Protein AF-A0AAW5BHG3-F1 (afdb_monomer_lite)

Sequence (86 aa):
GKVVFVNGDLDQGKLEVKNETKIDKDKAIELAFKSIEKSRNEVKNLSGEDTIQDAKIVVDEKTNRAVYALDLSYSVPEPAHWLIKV

Radius of gyration: 15.18 Å; chains: 1; bounding box: 40×29×37 Å

Organism: Phocaeicola vulgatus (NCBI:txid821)

Foldseek 3Di:
DDDDDDDDDDDDPPLPQVDDPPADQVRLVVVVCVVVVHDLVQFAAPVRDRQWPDWDWDQDPVVRHTWIWTWGFGPPPHTDTDTDTD

Secondary structure (DSSP, 8-state):
----PPPS----------S---S-HHHHHHHHHHHTT--TTT-B-TTS--SEEEEEEEEETTTTEEEEEEEEEE-BSS-EEEEEE-

Structure (mmCIF, N/CA/C/O backbone):
data_AF-A0AAW5BHG3-F1
#
_entry.id   AF-A0AAW5BHG3-F1
#
loop_
_atom_site.group_PDB
_atom_site.id
_atom_site.type_symbol
_atom_site.label_atom_id
_atom_site.label_alt_id
_atom_site.label_comp_id
_atom_site.label_asym_id
_atom_site.label_entity_id
_atom_site.label_seq_id
_atom_site.pdbx_PDB_ins_code
_atom_site.Cartn_x
_atom_site.Cartn_y
_atom_site.Cartn_z
_atom_site.occupancy
_atom_site.B_iso_or_equiv
_atom_site.auth_seq_id
_atom_site.auth_comp_id
_atom_site.auth_asym_id
_atom_site.auth_atom_id
_atom_site.pdbx_PDB_model_num
ATOM 1 N N . GLY A 1 1 ? -14.452 21.594 11.489 1.00 34.88 1 GLY A N 1
ATOM 2 C CA . GLY A 1 1 ? -14.074 21.005 10.189 1.00 34.88 1 GLY A CA 1
ATOM 3 C C . GLY A 1 1 ? -15.199 20.108 9.725 1.00 34.88 1 GLY A C 1
ATOM 4 O O . GLY A 1 1 ? -15.749 19.401 10.557 1.00 34.88 1 GLY A O 1
ATOM 5 N N . LYS A 1 2 ? -15.611 20.206 8.457 1.00 29.06 2 LYS A N 1
ATOM 6 C CA . LYS A 1 2 ? -16.792 19.519 7.911 1.00 29.06 2 LYS A CA 1
ATOM 7 C C . LYS A 1 2 ? -16.344 18.250 7.185 1.00 29.06 2 LYS A C 1
ATOM 9 O O . LYS A 1 2 ? -15.651 18.344 6.180 1.00 29.06 2 LYS A O 1
ATOM 14 N N . VAL A 1 3 ? -16.727 17.095 7.716 1.00 40.94 3 VAL A N 1
ATOM 15 C CA . VAL A 1 3 ? -16.494 15.779 7.107 1.00 40.94 3 VAL A CA 1
ATOM 16 C C . VAL A 1 3 ? -17.740 15.434 6.290 1.00 40.94 3 VAL A C 1
ATOM 18 O O . VAL A 1 3 ? -18.852 15.561 6.803 1.00 40.94 3 VAL A O 1
ATOM 21 N N . VAL A 1 4 ? -17.579 15.089 5.013 1.00 38.41 4 VAL A N 1
ATOM 22 C CA . VAL A 1 4 ? -18.692 14.782 4.102 1.00 38.41 4 VAL A CA 1
ATOM 23 C C . VAL A 1 4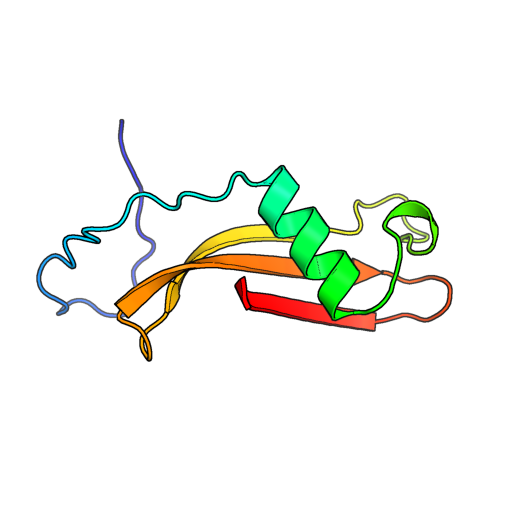 ? -18.752 13.266 3.922 1.00 38.41 4 VAL A C 1
ATOM 25 O O . VAL A 1 4 ? -17.803 12.676 3.417 1.00 38.41 4 VAL A O 1
ATOM 28 N N . PHE A 1 5 ? -19.848 12.647 4.361 1.00 40.62 5 PHE A N 1
ATOM 29 C CA . PHE A 1 5 ? -20.153 11.236 4.122 1.00 40.62 5 PHE A CA 1
ATOM 30 C C . PHE A 1 5 ? -20.979 11.122 2.837 1.00 40.62 5 PHE A C 1
ATOM 32 O O . PHE A 1 5 ? -21.949 11.859 2.655 1.00 40.62 5 PHE A O 1
ATOM 39 N N . VAL A 1 6 ? -20.582 10.226 1.935 1.00 36.62 6 VAL A N 1
ATOM 40 C CA . VAL A 1 6 ? -21.353 9.876 0.735 1.00 36.62 6 VAL A CA 1
ATOM 41 C C . VAL A 1 6 ? -22.297 8.722 1.076 1.00 36.62 6 VAL A C 1
ATOM 43 O O . VAL A 1 6 ? -21.867 7.682 1.564 1.00 36.62 6 VAL A O 1
ATOM 46 N N . ASN A 1 7 ? -23.595 8.970 0.888 1.00 37.38 7 ASN A N 1
ATOM 47 C CA . ASN A 1 7 ? -24.706 8.113 1.296 1.00 37.38 7 ASN A CA 1
ATOM 48 C C . ASN A 1 7 ? -24.728 6.772 0.561 1.00 37.38 7 ASN A C 1
ATOM 50 O O . ASN A 1 7 ? -24.649 6.726 -0.666 1.00 37.38 7 ASN A O 1
ATOM 54 N N . GLY A 1 8 ? -24.964 5.715 1.332 1.00 34.50 8 GLY A N 1
ATOM 55 C CA . GLY A 1 8 ? -25.289 4.393 0.819 1.00 34.50 8 GLY A CA 1
ATOM 56 C C . GLY A 1 8 ? -25.886 3.427 1.840 1.00 34.50 8 GLY A C 1
ATOM 57 O O . GLY A 1 8 ? -26.083 2.291 1.463 1.00 34.50 8 GLY A O 1
AT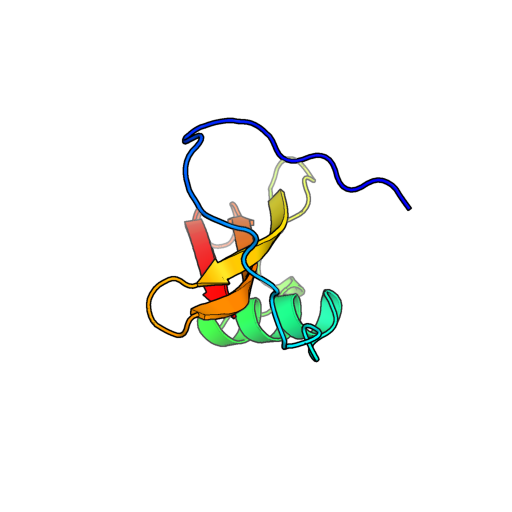OM 58 N N . ASP A 1 9 ? -26.154 3.829 3.086 1.00 39.97 9 ASP A N 1
ATOM 59 C CA . ASP A 1 9 ? -27.164 3.208 3.952 1.00 39.97 9 ASP A CA 1
ATOM 60 C C . ASP A 1 9 ? -27.396 4.141 5.149 1.00 39.97 9 ASP A C 1
ATOM 62 O O . ASP A 1 9 ? -26.454 4.710 5.705 1.00 39.97 9 ASP A O 1
ATOM 66 N N . LEU A 1 10 ? -28.659 4.410 5.454 1.00 51.38 10 LEU A N 1
ATOM 67 C CA . LEU A 1 10 ? -29.104 5.571 6.223 1.00 51.38 10 LEU A CA 1
ATOM 68 C C . LEU A 1 10 ? -29.736 5.105 7.539 1.00 51.38 10 LEU A C 1
ATOM 70 O O . LEU A 1 10 ? -30.827 5.543 7.860 1.00 51.38 10 LEU A O 1
ATOM 74 N N . ASP A 1 11 ? -29.079 4.203 8.280 1.00 45.16 11 ASP A N 1
ATOM 75 C CA . ASP A 1 11 ? -29.529 3.790 9.624 1.00 45.16 11 ASP A CA 1
ATOM 76 C C . ASP A 1 11 ? -28.419 3.153 10.492 1.00 45.16 11 ASP A C 1
ATOM 78 O O . ASP A 1 11 ? -28.576 2.097 11.100 1.00 45.16 11 ASP A O 1
ATOM 82 N N . GLN A 1 12 ? -27.246 3.787 10.578 1.00 44.75 12 GLN A N 1
ATOM 83 C CA . GLN A 1 12 ? -26.252 3.413 11.592 1.00 44.75 12 GLN A CA 1
ATOM 84 C C . GLN A 1 12 ? -26.001 4.587 12.526 1.00 44.75 12 GLN A C 1
ATOM 86 O O . GLN A 1 12 ? -25.306 5.553 12.202 1.00 44.75 12 GLN A O 1
ATOM 91 N N . GLY A 1 13 ? -26.636 4.498 13.699 1.00 39.78 13 GLY A N 1
ATOM 92 C CA . GLY A 1 13 ? -26.468 5.425 14.808 1.00 39.78 13 GLY A CA 1
ATOM 93 C C . GLY A 1 13 ? -24.997 5.764 14.994 1.00 39.78 13 GLY A C 1
ATOM 94 O O . GLY A 1 13 ? -24.167 4.862 15.021 1.00 39.78 13 GLY A O 1
ATOM 95 N N . LYS A 1 14 ? -24.710 7.072 15.055 1.00 45.09 14 LYS A N 1
ATOM 96 C CA . LYS A 1 14 ? -23.388 7.690 15.230 1.00 45.09 14 LYS A CA 1
ATOM 97 C C . LYS A 1 14 ? -22.367 6.700 15.794 1.00 45.09 14 LYS A C 1
ATOM 99 O O . LYS A 1 14 ? -22.266 6.531 17.008 1.00 45.09 14 LYS A O 1
ATOM 104 N N . LEU A 1 15 ? -21.613 6.064 14.900 1.00 46.81 15 LEU A N 1
ATOM 105 C CA . LEU A 1 15 ? -20.406 5.339 15.256 1.00 46.81 15 LEU A CA 1
ATOM 106 C C . LEU A 1 15 ? -19.418 6.397 15.745 1.00 46.81 15 LEU A C 1
ATOM 108 O O . LEU A 1 15 ? -18.677 6.995 14.968 1.00 46.81 15 LEU A O 1
ATOM 112 N N . GLU A 1 16 ? -19.469 6.698 17.042 1.00 44.94 16 GLU A N 1
ATOM 113 C CA . GLU A 1 16 ? -18.390 7.380 17.739 1.00 44.94 16 GLU A CA 1
ATOM 114 C C . GLU A 1 16 ? -17.172 6.467 17.634 1.00 44.94 16 GLU A C 1
ATOM 116 O O . GLU A 1 16 ? -16.968 5.564 18.446 1.00 44.94 16 GLU A O 1
ATOM 121 N N . VAL A 1 17 ? -16.388 6.654 16.574 1.00 45.72 17 VAL A N 1
ATOM 122 C CA . VAL A 1 17 ? -15.107 5.982 16.408 1.00 45.72 17 VAL A CA 1
ATOM 123 C C . VAL A 1 17 ? -14.213 6.477 17.547 1.00 45.72 17 VAL A C 1
ATOM 125 O O . VAL A 1 17 ? -13.571 7.516 17.449 1.00 45.72 17 VAL A O 1
ATOM 128 N N . LYS A 1 18 ? -14.208 5.755 18.673 1.00 47.47 18 LYS A N 1
ATOM 129 C CA . LYS A 1 18 ? -13.473 6.115 19.902 1.00 47.47 18 LYS A CA 1
ATOM 130 C C . LYS A 1 18 ? -11.951 5.986 19.784 1.00 47.47 18 LYS A C 1
ATOM 132 O O . LYS A 1 18 ? -11.252 6.142 20.777 1.00 47.47 18 LYS A O 1
ATOM 137 N N . ASN A 1 19 ? -11.435 5.690 18.597 1.00 48.16 19 ASN A N 1
ATOM 138 C CA . ASN A 1 19 ? -10.012 5.530 18.361 1.00 48.16 19 ASN A CA 1
ATOM 139 C C . ASN A 1 19 ? -9.581 6.494 17.265 1.00 48.16 19 ASN A C 1
ATOM 141 O O . ASN A 1 19 ? -9.880 6.281 16.092 1.00 48.16 19 ASN A O 1
ATOM 145 N N . GLU A 1 20 ? -8.859 7.540 17.663 1.00 54.25 20 GLU A N 1
ATOM 146 C CA . GLU A 1 20 ? -8.008 8.295 16.752 1.00 54.25 20 GLU A CA 1
ATOM 147 C C . GLU A 1 20 ? -7.089 7.293 16.047 1.00 54.25 20 GLU A C 1
ATOM 149 O O . GLU A 1 20 ? -6.420 6.481 16.698 1.00 54.25 20 GLU A O 1
ATOM 154 N N . THR A 1 21 ? -7.103 7.292 14.717 1.00 53.41 21 THR A N 1
ATOM 155 C CA . THR A 1 21 ? -6.215 6.467 13.903 1.00 53.41 21 THR A CA 1
ATOM 156 C C . THR A 1 21 ? -4.779 6.863 14.251 1.00 53.41 21 THR A C 1
ATOM 158 O O . THR A 1 21 ? -4.275 7.872 13.777 1.00 53.41 21 THR A O 1
ATOM 161 N N . LYS A 1 22 ? -4.120 6.099 15.134 1.00 60.72 22 LYS A N 1
ATOM 162 C CA . LYS A 1 22 ? -2.767 6.404 15.649 1.00 60.72 22 LYS A CA 1
ATOM 163 C C . LYS A 1 22 ? -1.660 6.303 14.595 1.00 60.72 22 LYS A C 1
ATOM 165 O O . LYS A 1 22 ? -0.497 6.531 14.916 1.00 60.72 22 LYS A O 1
ATOM 170 N N . ILE A 1 23 ? -1.999 5.875 13.385 1.00 66.88 23 ILE A N 1
ATOM 171 C CA . ILE A 1 23 ? -1.063 5.707 12.282 1.00 66.88 23 ILE A CA 1
ATOM 172 C C . ILE A 1 23 ? -1.278 6.819 11.264 1.00 66.88 23 ILE A C 1
ATOM 174 O O . ILE A 1 23 ? -2.384 7.034 10.779 1.00 66.88 23 ILE A O 1
ATOM 178 N N . ASP A 1 24 ? -0.204 7.528 10.946 1.00 78.50 24 ASP A N 1
ATOM 179 C CA . ASP A 1 24 ? -0.195 8.526 9.886 1.00 78.50 24 ASP A CA 1
ATOM 180 C C . ASP A 1 24 ? -0.296 7.874 8.503 1.00 78.50 24 ASP A C 1
ATOM 182 O O . ASP A 1 24 ? 0.071 6.710 8.313 1.00 78.50 24 ASP A O 1
ATOM 186 N N . LYS A 1 25 ? -0.739 8.650 7.508 1.00 76.75 25 LYS A N 1
ATOM 187 C CA . LYS A 1 25 ? -0.859 8.200 6.114 1.00 76.75 25 LYS A CA 1
ATOM 188 C C . LYS A 1 25 ? 0.444 7.579 5.594 1.00 76.75 25 LYS A C 1
ATOM 190 O O . LYS A 1 25 ? 0.404 6.507 5.001 1.00 76.75 25 LYS A O 1
ATOM 195 N N . ASP A 1 26 ? 1.598 8.192 5.859 1.00 82.81 26 ASP A N 1
ATOM 196 C CA . ASP A 1 26 ? 2.904 7.650 5.455 1.00 82.81 26 ASP A CA 1
ATOM 197 C C . ASP A 1 26 ? 3.209 6.293 6.094 1.00 82.81 26 ASP A C 1
ATOM 199 O O . ASP A 1 26 ? 3.661 5.374 5.409 1.00 82.81 26 ASP A O 1
ATOM 203 N N . LYS A 1 27 ? 2.875 6.134 7.380 1.00 84.94 27 LYS A N 1
ATOM 204 C CA . LYS A 1 27 ? 3.016 4.866 8.105 1.00 84.94 27 LYS A CA 1
ATOM 205 C C . LYS A 1 27 ? 2.134 3.782 7.488 1.00 84.94 27 LYS A C 1
ATOM 207 O O . LYS A 1 27 ? 2.575 2.649 7.315 1.00 84.94 27 LYS A O 1
ATOM 212 N N . ALA A 1 28 ? 0.896 4.135 7.149 1.00 84.38 28 ALA A N 1
ATOM 213 C CA . ALA A 1 28 ? -0.059 3.225 6.534 1.00 84.38 28 ALA A CA 1
ATOM 214 C C . ALA A 1 28 ? 0.422 2.762 5.150 1.00 84.38 28 ALA A C 1
ATOM 216 O O . ALA A 1 28 ? 0.354 1.577 4.828 1.00 84.38 28 ALA A O 1
ATOM 217 N N . ILE A 1 29 ? 1.001 3.675 4.366 1.00 84.88 29 ILE A N 1
ATOM 218 C CA . ILE A 1 29 ? 1.604 3.332 3.080 1.00 84.88 29 ILE A CA 1
ATOM 219 C C . ILE A 1 29 ? 2.803 2.392 3.261 1.00 84.88 29 ILE A C 1
ATOM 221 O O . ILE A 1 29 ? 2.920 1.403 2.542 1.00 84.88 29 ILE A O 1
ATOM 225 N N . GLU A 1 30 ? 3.688 2.672 4.217 1.00 87.88 30 GLU A N 1
ATOM 226 C CA . GLU A 1 30 ? 4.847 1.819 4.499 1.00 87.88 30 GLU A CA 1
ATOM 227 C C . GLU A 1 30 ? 4.417 0.391 4.884 1.00 87.88 30 GLU A C 1
ATOM 229 O O . GLU A 1 30 ? 4.956 -0.587 4.365 1.00 87.88 30 GLU A O 1
ATOM 234 N N . LEU A 1 31 ? 3.386 0.264 5.730 1.00 86.50 31 LEU A N 1
ATOM 235 C CA . LEU A 1 31 ? 2.801 -1.025 6.110 1.00 86.50 31 LEU A CA 1
ATOM 236 C C . LEU A 1 31 ? 2.152 -1.748 4.926 1.00 86.50 31 LEU A C 1
ATOM 238 O O . LEU A 1 31 ? 2.280 -2.969 4.817 1.00 86.50 31 LEU A O 1
ATOM 242 N N . ALA A 1 32 ? 1.492 -1.016 4.030 1.00 86.56 32 ALA A N 1
ATOM 243 C CA . ALA A 1 32 ? 0.907 -1.584 2.823 1.00 86.56 32 ALA A CA 1
ATOM 244 C C . ALA A 1 32 ? 1.979 -2.170 1.892 1.00 86.56 32 ALA A C 1
ATOM 246 O O . ALA A 1 32 ? 1.888 -3.337 1.516 1.00 86.56 32 ALA A O 1
ATOM 247 N N . PHE A 1 33 ? 3.045 -1.416 1.611 1.00 86.31 33 PHE A N 1
ATOM 248 C CA . PHE A 1 33 ? 4.187 -1.896 0.824 1.00 86.31 33 PHE A CA 1
ATOM 249 C C . PHE A 1 33 ? 4.877 -3.102 1.468 1.00 86.31 33 PHE A C 1
ATOM 251 O O . PHE A 1 33 ? 5.186 -4.086 0.797 1.00 86.31 33 PHE A O 1
ATOM 258 N N . LYS A 1 34 ? 5.028 -3.081 2.795 1.00 88.38 34 LYS A N 1
ATOM 259 C CA . LYS A 1 34 ? 5.558 -4.218 3.550 1.00 88.38 34 LYS A CA 1
ATOM 260 C C . LYS A 1 34 ? 4.667 -5.461 3.449 1.00 88.38 34 LYS A C 1
ATOM 262 O O . LYS A 1 34 ? 5.194 -6.565 3.395 1.00 88.38 34 LYS A O 1
ATOM 267 N N . SER A 1 35 ? 3.345 -5.290 3.405 1.00 86.12 35 SER A N 1
ATOM 268 C CA . SER A 1 35 ? 2.377 -6.397 3.326 1.00 86.12 35 SER A CA 1
ATO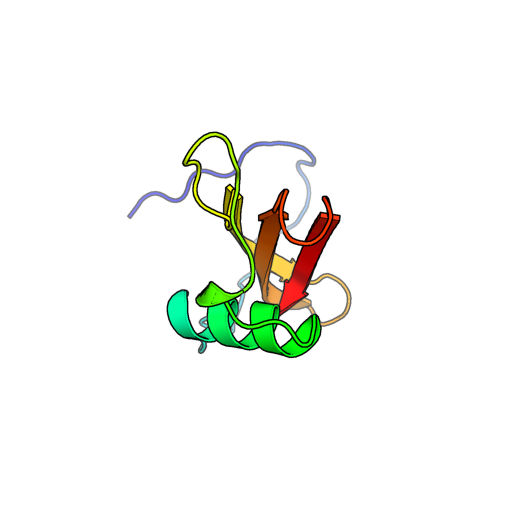M 269 C C . SER A 1 35 ? 2.388 -7.104 1.973 1.00 86.12 35 SER A C 1
ATOM 271 O O . SER A 1 35 ? 2.088 -8.290 1.911 1.00 86.12 35 SER A O 1
ATOM 273 N N . ILE A 1 36 ? 2.747 -6.390 0.904 1.00 83.69 36 ILE A N 1
ATOM 274 C CA . ILE A 1 36 ? 2.929 -6.973 -0.434 1.00 83.69 36 ILE A CA 1
ATOM 275 C C . ILE A 1 36 ? 4.379 -7.386 -0.710 1.00 83.69 36 ILE A C 1
ATOM 277 O O . ILE A 1 36 ? 4.695 -7.761 -1.834 1.00 83.69 36 ILE A O 1
ATOM 281 N N . GLU A 1 37 ? 5.263 -7.281 0.289 1.00 86.50 37 GLU A N 1
ATOM 282 C CA . GLU A 1 37 ? 6.693 -7.595 0.175 1.00 86.50 37 GLU A CA 1
ATOM 283 C C . GLU A 1 37 ? 7.377 -6.864 -1.000 1.00 86.50 37 GLU A C 1
ATOM 285 O O . GLU A 1 37 ? 8.266 -7.401 -1.663 1.00 86.50 37 GLU A O 1
ATOM 290 N N . LYS A 1 38 ? 6.955 -5.621 -1.277 1.00 83.31 38 LYS A N 1
ATOM 291 C CA . LYS A 1 38 ? 7.529 -4.761 -2.325 1.00 83.31 38 LYS A CA 1
ATOM 292 C C . LYS A 1 38 ? 7.957 -3.422 -1.760 1.00 83.31 38 LYS A C 1
ATOM 294 O O . LYS A 1 38 ? 7.288 -2.848 -0.905 1.00 83.31 38 LYS A O 1
ATOM 299 N N . SER A 1 39 ? 9.023 -2.857 -2.312 1.00 85.56 39 SER A N 1
ATOM 300 C CA . SER A 1 39 ? 9.406 -1.477 -2.024 1.00 85.56 39 SER A CA 1
ATOM 301 C C . SER A 1 39 ? 8.649 -0.500 -2.926 1.00 85.56 39 SER A C 1
ATOM 303 O O . SER A 1 39 ? 8.430 -0.774 -4.106 1.00 85.56 39 SER A O 1
ATOM 305 N N . ARG A 1 40 ? 8.346 0.706 -2.422 1.00 79.31 40 ARG A N 1
ATOM 306 C CA . ARG A 1 40 ? 7.727 1.781 -3.226 1.00 79.31 40 ARG A CA 1
ATOM 307 C C . ARG A 1 40 ? 8.532 2.114 -4.492 1.00 79.31 40 ARG A C 1
ATOM 309 O O . ARG A 1 40 ? 7.943 2.457 -5.504 1.00 79.31 40 ARG A O 1
ATOM 316 N N . ASN A 1 41 ? 9.859 1.979 -4.444 1.00 84.12 41 ASN A N 1
ATOM 317 C CA . ASN A 1 41 ? 10.741 2.240 -5.588 1.00 84.12 41 ASN A CA 1
ATOM 318 C C . ASN A 1 41 ? 10.795 1.095 -6.613 1.00 84.12 41 ASN A C 1
ATOM 320 O O . ASN A 1 41 ? 11.274 1.305 -7.725 1.00 84.12 41 ASN A O 1
ATOM 324 N N . GLU A 1 42 ? 10.357 -0.112 -6.249 1.00 85.00 42 GLU A N 1
ATOM 325 C CA . GLU A 1 42 ? 10.359 -1.267 -7.156 1.00 85.00 42 GLU A CA 1
ATOM 326 C C . GLU A 1 42 ? 9.1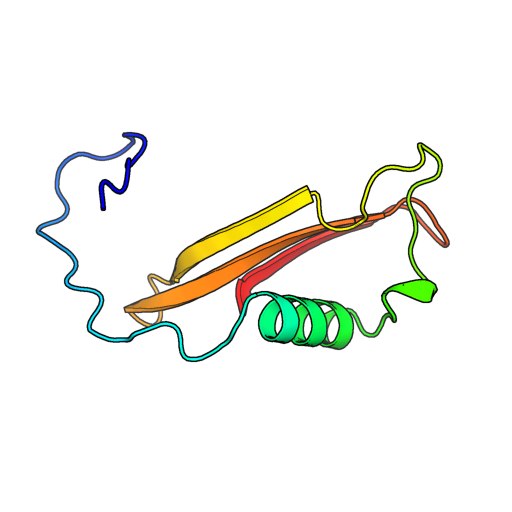19 -1.300 -8.043 1.00 85.00 42 GLU A C 1
ATOM 328 O O . GLU A 1 42 ? 9.146 -1.890 -9.123 1.00 85.00 42 GLU A O 1
ATOM 333 N N . VAL A 1 43 ? 8.043 -0.654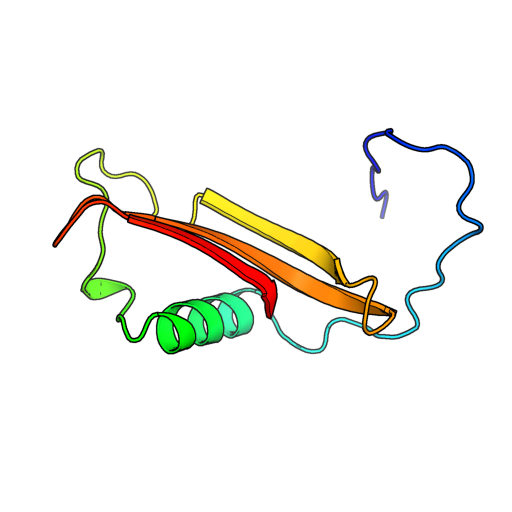 -7.596 1.00 87.44 43 VAL A N 1
ATOM 334 C CA . VAL A 1 43 ? 6.780 -0.602 -8.319 1.00 87.44 43 VAL A CA 1
ATOM 335 C C . VAL A 1 43 ? 6.540 0.773 -8.923 1.00 87.44 43 VAL A C 1
ATOM 337 O O . VAL A 1 43 ? 6.810 1.802 -8.308 1.00 87.44 43 VAL A O 1
ATOM 340 N N . LYS A 1 44 ? 6.021 0.806 -10.150 1.00 88.75 44 LYS A N 1
ATOM 341 C CA . LYS A 1 44 ? 5.687 2.059 -10.841 1.00 88.75 44 LYS A CA 1
ATOM 342 C C . LYS A 1 44 ? 4.582 1.864 -11.868 1.00 88.75 44 LYS A C 1
ATOM 344 O O . LYS A 1 44 ? 4.400 0.760 -12.390 1.00 88.75 44 LYS A O 1
ATOM 349 N N . ASN A 1 45 ? 3.898 2.951 -12.207 1.00 85.25 45 ASN A N 1
ATOM 350 C CA . ASN A 1 45 ? 3.019 3.001 -13.369 1.00 85.25 45 ASN A CA 1
ATOM 351 C C . ASN A 1 45 ? 3.765 3.552 -14.582 1.00 85.25 45 ASN A C 1
ATOM 353 O O . ASN A 1 45 ? 4.526 4.514 -14.487 1.00 85.25 45 ASN A O 1
ATOM 357 N N . LEU A 1 46 ? 3.546 2.924 -15.739 1.00 83.25 46 LEU A N 1
ATOM 358 C CA . LEU A 1 46 ? 4.153 3.354 -17.003 1.00 83.25 46 LEU A CA 1
ATOM 359 C C . LEU A 1 46 ? 3.590 4.700 -17.475 1.00 83.25 46 LEU A C 1
ATOM 361 O O . LEU A 1 46 ? 4.302 5.464 -18.117 1.00 83.25 46 LEU A O 1
ATOM 365 N N . SER A 1 47 ? 2.346 5.002 -17.099 1.00 79.56 47 SER A N 1
ATOM 366 C CA . SER A 1 47 ? 1.663 6.270 -17.370 1.00 79.56 47 SER A CA 1
ATOM 367 C C . SER A 1 47 ? 2.250 7.467 -16.607 1.00 79.56 47 SER A C 1
ATOM 369 O O . SER A 1 47 ? 1.851 8.597 -16.863 1.00 79.56 47 SER A O 1
ATOM 371 N N . GLY A 1 48 ? 3.174 7.240 -15.661 1.00 77.44 48 GLY A N 1
ATOM 372 C CA . GLY A 1 48 ? 3.686 8.275 -14.754 1.00 77.44 48 GLY A CA 1
ATOM 373 C C . GLY A 1 48 ? 2.752 8.597 -13.582 1.00 77.44 48 GLY A C 1
ATOM 374 O O . GLY A 1 48 ? 3.022 9.527 -12.830 1.00 77.44 48 GLY A O 1
ATOM 375 N N . GLU A 1 49 ? 1.670 7.835 -13.427 1.00 83.44 49 GLU A N 1
ATOM 376 C CA . GLU A 1 49 ? 0.737 7.951 -12.307 1.00 83.44 49 GLU A CA 1
ATOM 377 C C . GLU A 1 49 ? 1.355 7.423 -11.007 1.00 83.44 49 GLU A C 1
ATOM 379 O O . GLU A 1 49 ? 2.183 6.503 -11.011 1.00 83.44 49 GLU A O 1
ATOM 384 N N . ASP A 1 50 ? 0.923 7.983 -9.878 1.00 84.44 50 ASP A N 1
ATOM 385 C CA . ASP A 1 50 ? 1.280 7.459 -8.566 1.0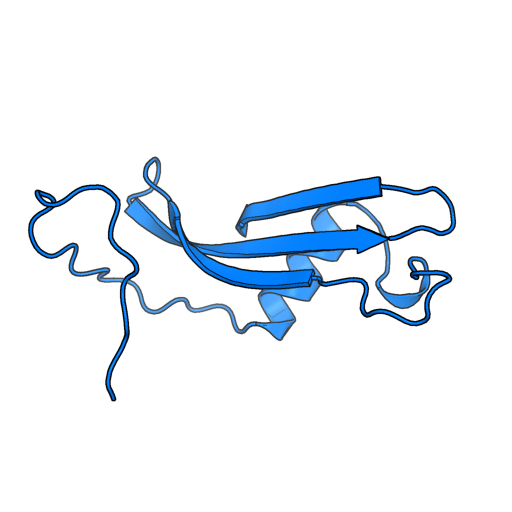0 84.44 50 ASP A CA 1
ATOM 386 C C . ASP A 1 50 ? 0.833 6.000 -8.428 1.00 84.44 50 ASP A C 1
ATOM 388 O O . ASP A 1 50 ? -0.169 5.560 -8.991 1.00 84.44 50 ASP A O 1
ATOM 392 N N . THR A 1 51 ? 1.598 5.217 -7.670 1.00 86.69 51 THR A N 1
ATOM 393 C CA . THR A 1 51 ? 1.232 3.820 -7.402 1.00 86.69 51 THR A CA 1
ATOM 394 C C . THR A 1 51 ? 0.071 3.713 -6.421 1.00 86.69 51 THR A C 1
ATOM 396 O O . THR A 1 51 ? -0.638 2.710 -6.404 1.00 86.69 51 THR A O 1
ATOM 399 N N . ILE A 1 52 ? -0.146 4.752 -5.617 1.00 87.38 52 ILE A N 1
ATOM 400 C CA . ILE A 1 52 ? -1.215 4.834 -4.625 1.00 87.38 52 ILE A CA 1
ATOM 401 C C . ILE A 1 52 ? -2.347 5.645 -5.242 1.00 87.38 52 ILE A C 1
ATOM 403 O O . ILE A 1 52 ? -2.236 6.861 -5.374 1.00 87.38 52 ILE A O 1
ATOM 407 N N . GLN A 1 53 ? -3.428 4.964 -5.599 1.00 86.44 53 GLN A N 1
ATOM 408 C CA . GLN A 1 53 ? -4.597 5.579 -6.224 1.00 86.44 53 GLN A CA 1
ATOM 409 C C . GLN A 1 53 ? -5.470 6.294 -5.192 1.00 86.44 53 GLN A C 1
ATOM 411 O O . GLN A 1 53 ? -5.964 7.393 -5.433 1.00 86.44 53 GLN A O 1
ATOM 416 N N . ASP A 1 54 ? -5.640 5.687 -4.017 1.00 84.31 54 ASP A N 1
ATOM 417 C CA . ASP A 1 54 ? -6.471 6.232 -2.947 1.00 84.31 54 ASP A CA 1
ATOM 418 C C . ASP A 1 54 ? -5.929 5.825 -1.575 1.00 84.31 54 ASP A C 1
ATOM 420 O O . ASP A 1 54 ? -5.347 4.754 -1.394 1.00 84.31 54 ASP A O 1
ATOM 424 N N . ALA A 1 55 ? -6.125 6.693 -0.587 1.00 82.44 55 ALA A N 1
ATOM 425 C CA . ALA A 1 55 ? -5.756 6.429 0.798 1.00 82.44 55 ALA A CA 1
ATOM 426 C C . ALA A 1 55 ? -6.772 7.105 1.714 1.00 82.44 55 ALA A C 1
ATOM 428 O O . ALA A 1 55 ? -6.730 8.322 1.915 1.00 82.44 55 ALA A O 1
ATOM 429 N N . LYS A 1 56 ? -7.680 6.307 2.277 1.00 82.62 56 LYS A N 1
ATOM 430 C CA . LYS A 1 56 ? -8.785 6.796 3.106 1.00 82.62 56 LYS A CA 1
ATOM 431 C C . LYS A 1 56 ? -8.920 6.000 4.391 1.00 82.62 56 LYS A C 1
ATOM 433 O O . LYS A 1 56 ? -8.606 4.816 4.441 1.00 82.62 56 LYS A O 1
ATOM 438 N N . ILE A 1 57 ? -9.429 6.650 5.429 1.00 80.94 57 ILE A N 1
ATOM 439 C CA . ILE A 1 57 ? -9.776 5.976 6.678 1.00 80.94 57 ILE A CA 1
ATOM 440 C C . ILE A 1 57 ? -11.160 5.352 6.504 1.00 80.94 57 ILE A C 1
ATOM 442 O O . ILE A 1 57 ? -12.116 6.041 6.149 1.00 80.94 57 ILE A O 1
ATOM 446 N N . VAL A 1 58 ? -11.263 4.054 6.759 1.00 81.31 58 VAL A N 1
ATOM 447 C CA . VAL A 1 58 ? -12.517 3.297 6.775 1.00 81.31 58 VAL A CA 1
ATOM 448 C C . VAL A 1 58 ? -12.715 2.676 8.151 1.00 81.31 58 VAL A C 1
ATOM 450 O O . VAL A 1 58 ? -11.752 2.426 8.871 1.00 81.31 58 VAL A O 1
ATOM 453 N N . VAL A 1 59 ? -13.961 2.419 8.536 1.00 76.12 59 VAL A N 1
ATOM 454 C CA . VAL A 1 59 ? -14.248 1.655 9.754 1.00 76.12 59 VAL A CA 1
ATOM 455 C C . VAL A 1 59 ? -14.260 0.178 9.383 1.00 76.12 59 VAL A C 1
ATOM 457 O O . VAL A 1 59 ? -15.030 -0.248 8.526 1.00 76.12 59 VAL A O 1
ATOM 460 N N . ASP A 1 60 ? -13.375 -0.601 9.994 1.00 74.06 60 ASP A N 1
ATOM 461 C CA . ASP A 1 60 ? -13.384 -2.051 9.869 1.00 74.06 60 ASP A CA 1
ATOM 462 C C . ASP A 1 60 ? -14.501 -2.629 10.741 1.00 74.06 60 ASP A C 1
ATOM 464 O O . ASP A 1 60 ? -14.476 -2.496 11.962 1.00 74.06 60 ASP A O 1
ATOM 468 N N . GLU A 1 61 ? -15.482 -3.278 10.118 1.00 71.81 61 GLU A N 1
ATOM 469 C CA . GLU A 1 61 ? -16.662 -3.810 10.811 1.00 71.81 61 GLU A CA 1
ATOM 470 C C . GLU A 1 61 ? -16.331 -4.980 11.747 1.00 71.81 61 GLU A C 1
ATOM 472 O O . GLU A 1 61 ? -17.025 -5.194 12.739 1.00 71.81 61 GLU A O 1
ATOM 477 N N . LYS A 1 62 ? -15.252 -5.731 11.475 1.00 72.44 62 LYS A N 1
ATOM 478 C CA . LYS A 1 62 ? -14.856 -6.881 12.305 1.00 72.44 62 LYS A CA 1
ATOM 479 C C . LYS A 1 62 ? -14.292 -6.444 13.648 1.00 72.44 62 LYS A C 1
ATOM 481 O O . LYS A 1 62 ? -14.539 -7.084 14.666 1.00 72.44 62 LYS A O 1
ATOM 486 N N . THR A 1 63 ? -13.492 -5.385 13.643 1.00 70.38 63 THR A N 1
ATOM 487 C CA . THR A 1 63 ? -12.807 -4.877 14.837 1.00 70.38 63 THR A CA 1
ATOM 488 C C . THR A 1 63 ? -13.453 -3.618 15.409 1.00 70.38 63 THR A C 1
ATOM 490 O O . THR A 1 63 ? -13.111 -3.221 16.524 1.00 70.38 63 THR A O 1
ATOM 493 N N . ASN A 1 64 ? -14.393 -3.017 14.674 1.00 71.56 64 ASN A N 1
ATOM 494 C CA . ASN A 1 64 ? -15.028 -1.732 14.948 1.00 71.56 64 ASN A CA 1
ATOM 495 C C . ASN A 1 64 ? -14.002 -0.605 15.181 1.00 71.56 64 ASN A C 1
ATOM 497 O O . ASN A 1 64 ? -14.086 0.166 16.141 1.00 71.56 64 ASN A O 1
ATOM 501 N N . ARG A 1 65 ? -12.963 -0.561 14.338 1.00 69.38 65 ARG A N 1
ATOM 502 C CA . ARG A 1 65 ? -11.847 0.395 14.432 1.00 69.38 65 ARG A CA 1
ATOM 503 C C . ARG A 1 65 ? -11.675 1.154 13.124 1.00 69.38 65 ARG A C 1
ATOM 505 O O . ARG A 1 65 ? -11.862 0.585 12.056 1.00 69.38 65 ARG A O 1
ATOM 512 N N . ALA A 1 66 ? -11.274 2.422 13.213 1.00 75.19 66 ALA A N 1
ATOM 513 C CA . ALA A 1 66 ? -10.769 3.145 12.052 1.00 75.19 66 ALA A CA 1
ATOM 514 C C . ALA A 1 66 ? -9.432 2.538 11.608 1.00 75.19 66 ALA A C 1
ATOM 516 O O . ALA A 1 66 ? -8.493 2.460 12.399 1.00 75.19 66 ALA A O 1
ATOM 517 N N . VAL A 1 67 ? -9.373 2.127 10.347 1.00 79.31 67 VAL A N 1
ATOM 518 C CA . VAL A 1 67 ? -8.200 1.581 9.658 1.00 79.31 67 VAL A CA 1
ATOM 519 C C . VAL A 1 67 ? -7.984 2.363 8.367 1.00 79.31 67 VAL A C 1
ATOM 521 O O . VAL A 1 67 ? -8.927 2.926 7.809 1.00 79.31 67 VAL A O 1
ATOM 524 N N . TYR A 1 68 ? -6.759 2.419 7.868 1.00 83.06 68 TYR A N 1
ATOM 525 C CA . TYR A 1 68 ? -6.487 2.984 6.553 1.00 83.06 68 TYR A CA 1
ATOM 526 C C . TYR A 1 68 ? -6.718 1.927 5.480 1.00 83.06 68 TYR A C 1
ATOM 528 O O . TYR A 1 68 ? -6.082 0.879 5.480 1.00 83.06 68 TYR A O 1
ATOM 536 N N . ALA A 1 69 ? -7.607 2.222 4.538 1.00 85.88 69 ALA A N 1
ATOM 537 C CA . ALA A 1 69 ? -7.712 1.506 3.281 1.00 85.88 69 ALA A CA 1
ATOM 538 C C . ALA A 1 69 ? -6.859 2.218 2.227 1.00 85.88 69 ALA A C 1
ATOM 540 O O . ALA A 1 69 ? -7.096 3.390 1.917 1.00 85.88 69 ALA A O 1
ATOM 541 N N . LEU A 1 70 ? -5.881 1.498 1.685 1.00 87.69 70 LEU A N 1
ATOM 542 C CA . LEU A 1 70 ? -5.044 1.937 0.581 1.00 87.69 70 LEU A CA 1
ATOM 543 C C . LEU A 1 70 ? -5.384 1.151 -0.675 1.00 87.69 70 LEU A C 1
ATOM 545 O O . LEU A 1 70 ? -5.423 -0.081 -0.657 1.00 87.69 70 LEU A O 1
ATOM 549 N N . ASP A 1 71 ? -5.594 1.892 -1.753 1.00 88.62 71 ASP A N 1
ATOM 550 C CA . ASP A 1 71 ? -5.696 1.363 -3.101 1.00 88.62 71 ASP A CA 1
ATOM 551 C C . ASP A 1 71 ? -4.340 1.548 -3.786 1.00 88.62 71 ASP A C 1
ATOM 553 O O . ASP A 1 71 ? -3.874 2.675 -3.990 1.00 88.62 71 ASP A O 1
ATOM 557 N N . LEU A 1 72 ? -3.674 0.431 -4.066 1.00 87.94 72 LEU A N 1
ATOM 558 C CA . LEU A 1 72 ? -2.364 0.396 -4.689 1.00 87.94 72 LEU A CA 1
ATOM 559 C C . LEU A 1 72 ? -2.460 -0.317 -6.035 1.00 87.94 72 LEU A C 1
ATOM 561 O O . LEU A 1 72 ? -2.771 -1.504 -6.101 1.00 87.94 72 LEU A O 1
ATOM 565 N N . SER A 1 73 ? -2.084 0.379 -7.099 1.00 89.50 73 SER A N 1
ATOM 566 C CA . SER A 1 73 ? -1.996 -0.175 -8.447 1.00 89.50 73 SER A CA 1
ATOM 567 C C . SER A 1 73 ? -0.644 0.162 -9.063 1.00 89.50 73 SER A C 1
ATOM 569 O O . SER A 1 73 ? -0.187 1.305 -8.999 1.00 89.50 73 SER A O 1
ATOM 571 N N . TYR A 1 74 ? 0.008 -0.824 -9.661 1.00 89.94 74 TYR A N 1
ATOM 572 C CA . TYR A 1 74 ? 1.253 -0.621 -10.392 1.00 89.94 74 TYR A CA 1
ATOM 573 C C . TYR A 1 74 ? 1.262 -1.453 -11.669 1.00 89.94 74 TYR A C 1
ATOM 575 O O . TYR A 1 74 ? 0.527 -2.428 -11.770 1.00 89.94 74 TYR A O 1
ATOM 583 N N . SER A 1 75 ? 2.094 -1.067 -12.639 1.00 87.50 75 SER A N 1
ATOM 584 C CA . SER A 1 75 ? 2.229 -1.745 -13.940 1.00 87.50 75 SER A CA 1
ATOM 585 C C . SER A 1 75 ? 3.551 -2.507 -14.095 1.00 87.50 75 SER A C 1
ATOM 587 O O . SER A 1 75 ? 3.655 -3.404 -14.924 1.00 87.50 75 SER A O 1
ATOM 589 N N . VAL A 1 76 ? 4.579 -2.129 -13.329 1.00 87.25 76 VAL A N 1
ATOM 590 C CA . VAL A 1 76 ? 5.937 -2.697 -13.374 1.00 87.25 76 VAL A CA 1
ATOM 591 C C . VAL A 1 76 ? 6.333 -3.129 -11.959 1.00 87.25 76 VAL A C 1
ATOM 593 O O . VAL A 1 76 ? 6.009 -2.388 -11.028 1.00 87.25 76 VAL A O 1
ATOM 596 N N . PRO A 1 77 ? 7.043 -4.261 -11.768 1.00 83.75 77 PRO A N 1
ATOM 597 C CA . PRO A 1 77 ? 7.531 -5.200 -12.793 1.00 83.75 77 PRO A CA 1
ATOM 598 C C . PRO A 1 77 ? 6.420 -5.974 -13.509 1.00 83.75 77 PRO A C 1
ATOM 600 O O . PRO A 1 77 ? 6.555 -6.257 -14.694 1.00 83.75 77 PRO A O 1
ATOM 603 N N . GLU A 1 78 ? 5.308 -6.224 -12.822 1.00 86.88 78 GLU A N 1
ATOM 604 C CA . GLU A 1 78 ? 4.108 -6.848 -13.374 1.00 86.88 78 GLU A CA 1
ATOM 605 C C . GLU A 1 78 ? 2.881 -6.063 -12.912 1.00 86.88 78 GLU A C 1
ATOM 607 O O . GLU A 1 78 ? 2.879 -5.578 -11.776 1.00 86.88 78 GLU A O 1
ATOM 612 N N . PRO A 1 79 ? 1.847 -5.913 -13.753 1.00 87.38 79 PRO A N 1
ATOM 613 C CA . PRO A 1 79 ? 0.660 -5.178 -13.377 1.00 87.38 79 PRO A CA 1
ATOM 614 C C . PRO A 1 79 ? -0.091 -5.891 -12.256 1.00 87.38 79 PRO A C 1
ATOM 616 O O . PRO A 1 79 ? -0.457 -7.059 -12.385 1.00 87.38 79 PRO A O 1
ATOM 619 N N . ALA A 1 80 ? -0.339 -5.181 -11.162 1.00 87.88 80 ALA A N 1
ATOM 620 C CA . ALA A 1 80 ? -1.096 -5.704 -10.037 1.00 87.88 80 ALA A CA 1
ATOM 621 C C . ALA A 1 80 ? -1.913 -4.608 -9.359 1.00 87.88 80 ALA A C 1
ATOM 623 O O . ALA A 1 80 ? -1.555 -3.426 -9.374 1.00 87.88 80 ALA A O 1
ATOM 624 N N . HIS A 1 81 ? -3.004 -5.039 -8.735 1.00 90.31 81 HIS A N 1
ATOM 625 C CA . HIS A 1 81 ? -3.918 -4.191 -7.987 1.00 90.31 81 HIS A CA 1
ATOM 626 C C . HIS A 1 81 ? -4.153 -4.802 -6.611 1.00 90.31 81 HIS A C 1
ATOM 628 O O . HIS A 1 81 ? -4.505 -5.976 -6.493 1.00 90.31 81 HIS A O 1
ATOM 634 N N . TRP A 1 82 ? -3.937 -4.001 -5.576 1.00 87.75 82 TRP A N 1
ATOM 635 C CA . TRP A 1 82 ? -4.041 -4.399 -4.184 1.00 87.75 82 TRP A CA 1
ATOM 636 C C . TRP A 1 82 ? -4.932 -3.425 -3.433 1.00 87.75 82 TRP A C 1
ATOM 638 O O . TRP A 1 82 ? -4.758 -2.210 -3.513 1.00 87.75 82 TRP A O 1
ATOM 648 N N . LEU A 1 83 ? -5.842 -3.980 -2.640 1.00 87.38 83 LEU A N 1
ATOM 649 C CA . LEU A 1 83 ? -6.662 -3.217 -1.713 1.00 87.38 83 LEU A CA 1
ATOM 650 C C . LEU A 1 83 ? -6.305 -3.655 -0.297 1.00 87.38 83 LEU A C 1
ATOM 652 O O . LEU A 1 83 ? -6.650 -4.754 0.139 1.00 87.38 83 LEU A O 1
ATOM 656 N N . ILE A 1 84 ? -5.555 -2.806 0.398 1.00 85.81 84 ILE A N 1
ATOM 657 C CA . ILE A 1 84 ? -4.898 -3.151 1.658 1.00 85.81 84 ILE A CA 1
ATOM 658 C C . ILE A 1 84 ? -5.539 -2.344 2.783 1.00 85.81 84 ILE A C 1
ATOM 660 O O . ILE A 1 84 ? -5.701 -1.132 2.662 1.00 85.81 84 ILE A O 1
ATOM 664 N N . LYS A 1 85 ? -5.906 -3.014 3.879 1.00 84.88 85 LYS A N 1
ATOM 665 C CA . LYS A 1 85 ? -6.445 -2.382 5.091 1.00 84.88 85 LYS A CA 1
ATOM 666 C C . LYS A 1 85 ? -5.442 -2.547 6.233 1.00 84.88 85 LYS A C 1
ATOM 668 O O . LYS A 1 85 ? -5.111 -3.686 6.562 1.00 84.88 85 LYS A O 1
ATOM 673 N N . VAL A 1 86 ? -4.968 -1.439 6.804 1.00 78.94 86 VAL A N 1
ATOM 674 C CA . VAL A 1 86 ? -3.961 -1.383 7.889 1.00 78.94 86 VAL A CA 1
ATOM 675 C C . VAL A 1 86 ? -4.422 -0.562 9.080 1.00 78.94 86 VAL A C 1
ATOM 677 O O . VAL A 1 86 ? -5.089 0.476 8.874 1.00 78.94 86 VAL A O 1
#

pLDDT: mean 73.01, std 18.23, range [29.06, 90.31]